Protein AF-A0A426ZKV9-F1 (afdb_monomer_lite)

Radius of gyration: 13.89 Å; chains: 1; bounding box: 36×23×35 Å

Secondary structure (DSSP, 8-state):
---SSSS----PPPTTEEEEE-SSSTT-EEEEES-HHHHHHHHHHHHHHHSPPSS-TTT---S--------TT---

Sequence (76 aa):
MNFLLFQVRKVDMLGGVQIFRSEKVKDELVLDGNDVDLVSRSAALINQKCHVKNKDIRKFLDGIYVSEKGTVNEEA

Structure (mmCIF, N/CA/C/O backbone):
data_AF-A0A426ZKV9-F1
#
_entry.id   AF-A0A426ZKV9-F1
#
loop_
_atom_site.group_PDB
_atom_site.id
_atom_site.type_symbol
_atom_site.label_atom_id
_atom_site.label_alt_id
_atom_site.label_comp_id
_atom_site.label_asym_id
_atom_site.label_entity_id
_atom_site.label_seq_id
_atom_site.pdbx_PDB_ins_code
_atom_site.Cartn_x
_atom_site.Cartn_y
_atom_site.Cartn_z
_atom_site.occupancy
_atom_site.B_iso_or_equiv
_atom_site.auth_seq_id
_atom_site.auth_comp_id
_atom_site.auth_asym_id
_atom_site.auth_atom_id
_atom_site.pdbx_PDB_model_num
ATOM 1 N N . MET A 1 1 ? 7.820 13.145 -3.297 1.00 48.75 1 MET A N 1
ATOM 2 C CA . MET A 1 1 ? 8.866 12.293 -2.700 1.00 48.75 1 MET A CA 1
ATOM 3 C C . MET A 1 1 ? 9.699 11.720 -3.838 1.00 48.75 1 MET A C 1
ATOM 5 O O . MET A 1 1 ? 9.181 10.906 -4.592 1.00 48.75 1 MET A O 1
ATOM 9 N N . ASN A 1 2 ? 10.913 12.234 -4.062 1.00 42.38 2 ASN A N 1
ATOM 10 C CA . ASN A 1 2 ? 11.774 11.765 -5.153 1.00 42.38 2 ASN A CA 1
ATOM 11 C C . ASN A 1 2 ? 12.508 10.510 -4.688 1.00 42.38 2 ASN A C 1
ATOM 13 O O . ASN A 1 2 ? 13.456 10.590 -3.916 1.00 42.38 2 ASN A O 1
ATOM 17 N N . PHE A 1 3 ? 12.023 9.355 -5.130 1.00 49.19 3 PHE A N 1
ATOM 18 C CA . PHE A 1 3 ? 12.698 8.083 -4.925 1.00 49.19 3 PHE A CA 1
ATOM 19 C C . PHE A 1 3 ? 13.874 7.961 -5.903 1.00 49.19 3 PHE A C 1
ATOM 21 O O . PHE A 1 3 ? 13.832 8.557 -6.975 1.00 49.19 3 PHE A O 1
ATOM 28 N N . LEU A 1 4 ? 14.897 7.182 -5.544 1.00 50.22 4 LEU A N 1
ATOM 29 C CA . LEU A 1 4 ? 16.230 7.046 -6.168 1.00 50.22 4 LEU A CA 1
ATOM 30 C C . LEU A 1 4 ? 16.299 6.639 -7.661 1.00 50.22 4 LEU A C 1
ATOM 32 O O . LEU A 1 4 ? 17.352 6.233 -8.152 1.00 50.22 4 LEU A O 1
ATOM 36 N N . LEU A 1 5 ? 15.203 6.739 -8.410 1.00 47.56 5 LEU A N 1
ATOM 37 C CA . LEU A 1 5 ? 1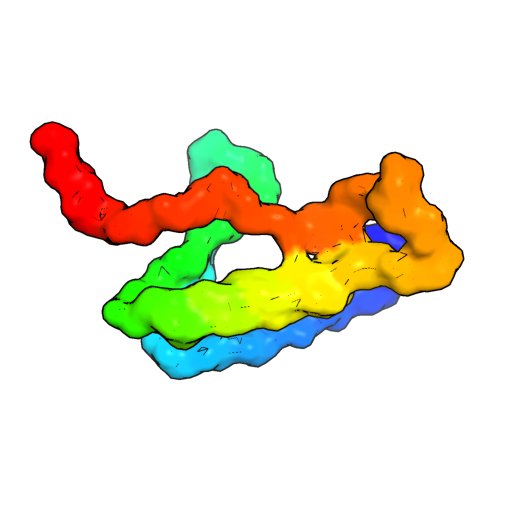5.112 6.447 -9.833 1.00 47.56 5 LEU A CA 1
ATOM 38 C C . LEU A 1 5 ? 14.542 7.671 -10.556 1.00 47.56 5 LEU A C 1
ATOM 40 O O . LEU A 1 5 ? 13.504 8.196 -10.175 1.00 47.56 5 LEU A O 1
ATOM 44 N N . PHE A 1 6 ? 15.236 8.079 -11.617 1.00 54.97 6 PHE A N 1
ATOM 45 C CA . PHE A 1 6 ? 15.031 9.220 -12.525 1.00 54.97 6 PHE A CA 1
ATOM 46 C C . PHE A 1 6 ? 13.617 9.387 -13.153 1.00 54.97 6 PHE A C 1
ATOM 48 O O . PHE A 1 6 ? 13.461 10.144 -14.107 1.00 54.97 6 PHE A O 1
ATOM 55 N N . GLN A 1 7 ? 12.581 8.687 -12.674 1.00 65.00 7 GLN A N 1
ATOM 56 C CA . GLN A 1 7 ? 11.232 8.690 -13.243 1.00 65.00 7 GLN A CA 1
ATOM 57 C C . GLN A 1 7 ? 10.124 8.619 -12.186 1.00 65.00 7 GLN A C 1
ATOM 59 O O . GLN A 1 7 ? 10.174 7.837 -11.235 1.00 65.00 7 GLN A O 1
ATOM 64 N N . VAL A 1 8 ? 9.066 9.399 -12.424 1.00 75.44 8 VAL A N 1
ATOM 65 C CA . VAL A 1 8 ? 7.839 9.414 -11.620 1.00 75.44 8 VAL A CA 1
ATOM 66 C C . VAL A 1 8 ? 7.076 8.102 -11.821 1.00 75.44 8 VAL A C 1
ATOM 68 O O . VAL A 1 8 ? 6.584 7.820 -12.915 1.00 75.44 8 VAL A O 1
ATOM 71 N N . ARG A 1 9 ? 6.946 7.299 -10.759 1.00 78.69 9 ARG A N 1
ATOM 72 C CA . ARG A 1 9 ? 6.124 6.078 -10.758 1.00 78.69 9 ARG A CA 1
ATOM 73 C C . ARG A 1 9 ? 4.691 6.437 -10.390 1.00 78.69 9 ARG A C 1
ATOM 75 O O . ARG A 1 9 ? 4.439 6.888 -9.279 1.00 78.69 9 ARG A O 1
ATOM 82 N N . LYS A 1 10 ? 3.758 6.221 -11.316 1.00 82.62 10 LYS A N 1
ATOM 83 C CA . LYS A 1 10 ? 2.317 6.363 -11.066 1.00 82.62 10 LYS A CA 1
ATOM 84 C C . LYS A 1 10 ? 1.727 5.012 -10.663 1.00 82.62 10 LYS A C 1
ATOM 86 O O . LY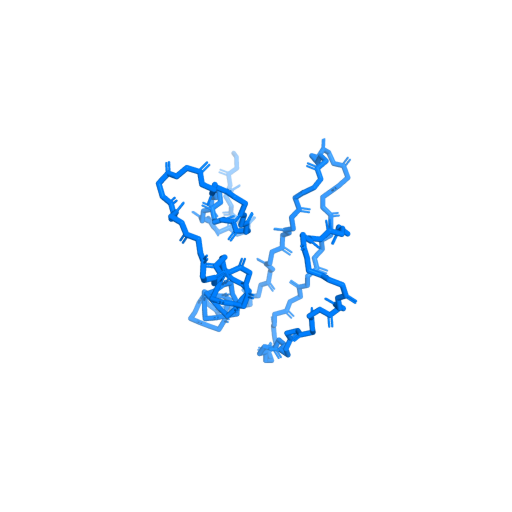S A 1 10 ? 2.096 3.983 -11.238 1.00 82.62 10 LYS A O 1
ATOM 91 N N . VAL A 1 11 ? 0.849 5.003 -9.669 1.00 84.12 11 VAL A N 1
ATOM 92 C CA . VAL A 1 11 ? 0.079 3.830 -9.234 1.00 84.12 11 VAL A CA 1
ATOM 93 C C . VAL A 1 11 ? -1.388 4.189 -9.398 1.00 84.12 11 VAL A C 1
ATOM 95 O O . VAL A 1 11 ? -1.810 5.230 -8.900 1.00 84.12 11 VAL A O 1
ATOM 98 N N . ASP A 1 12 ? -2.129 3.350 -10.114 1.00 85.00 12 ASP A N 1
ATOM 99 C CA . ASP A 1 12 ? -3.568 3.518 -10.272 1.00 85.00 12 ASP A CA 1
ATOM 100 C C . ASP A 1 12 ? -4.253 2.936 -9.040 1.00 85.00 12 ASP A C 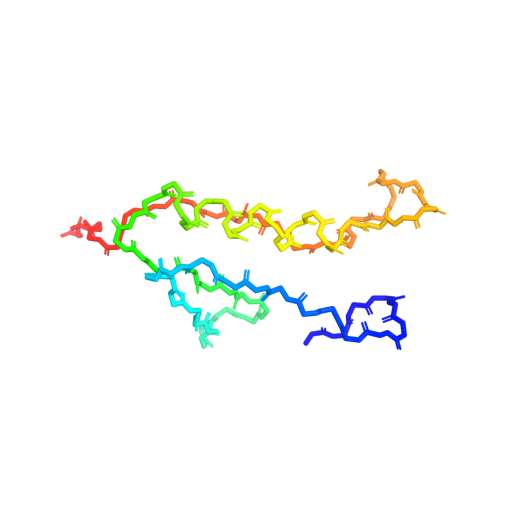1
ATOM 102 O O . ASP A 1 12 ? -4.023 1.778 -8.677 1.00 85.00 12 ASP A O 1
ATOM 106 N N . MET A 1 13 ? -5.046 3.766 -8.372 1.00 83.75 13 MET A N 1
ATOM 107 C CA . MET A 1 13 ? -5.763 3.369 -7.167 1.00 83.75 13 MET A CA 1
ATOM 108 C C . MET A 1 13 ? -7.048 2.643 -7.525 1.00 83.75 13 MET A C 1
ATOM 110 O O . MET A 1 13 ? -7.717 2.972 -8.507 1.00 83.75 13 MET A O 1
ATOM 114 N N . LEU A 1 14 ? -7.388 1.649 -6.709 1.00 84.62 14 LEU A N 1
ATOM 115 C CA . LEU A 1 14 ? -8.649 0.933 -6.835 1.00 84.62 14 LEU A CA 1
ATOM 116 C C . LEU A 1 14 ? -9.809 1.825 -6.370 1.00 84.62 14 LEU A C 1
ATOM 118 O O . LEU A 1 14 ? -9.633 2.745 -5.569 1.00 84.62 14 LEU A O 1
ATOM 122 N N . GLY A 1 15 ? -10.999 1.571 -6.914 1.00 82.81 15 GLY A N 1
ATOM 123 C CA . GLY A 1 15 ? -12.182 2.390 -6.654 1.00 82.81 15 GLY A CA 1
ATOM 124 C C . GLY A 1 15 ? -12.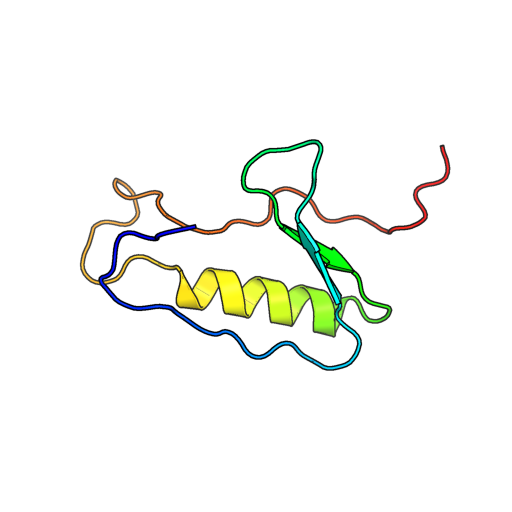547 2.430 -5.171 1.00 82.81 15 GLY A C 1
ATOM 125 O O . GLY A 1 15 ? -12.517 1.407 -4.495 1.00 82.81 15 GLY A O 1
ATOM 126 N N . GLY A 1 16 ? -12.893 3.619 -4.675 1.00 84.31 16 GLY A N 1
ATOM 127 C CA . GLY A 1 16 ? -13.287 3.822 -3.278 1.00 84.31 16 GLY A CA 1
ATOM 128 C C . GLY A 1 16 ? -12.129 4.033 -2.303 1.00 84.31 16 GLY A C 1
ATOM 129 O O . GLY A 1 16 ? -12.395 4.211 -1.119 1.00 84.31 16 GLY A O 1
ATOM 130 N N . VAL A 1 17 ? -10.880 4.055 -2.784 1.00 88.00 17 VAL A N 1
ATOM 131 C CA . VAL A 1 17 ? -9.703 4.390 -1.974 1.00 88.00 17 VAL A CA 1
ATOM 132 C C . VAL A 1 17 ? -9.297 5.845 -2.217 1.00 88.00 17 VAL A C 1
ATOM 134 O O . VAL A 1 17 ? -8.979 6.231 -3.343 1.00 88.00 17 VAL A O 1
ATOM 137 N N . GLN A 1 18 ? -9.287 6.652 -1.162 1.00 87.94 18 GLN A N 1
ATOM 138 C CA . GLN A 1 18 ? -8.778 8.020 -1.154 1.00 87.94 18 GLN A CA 1
ATOM 139 C C . GLN A 1 18 ? -7.371 8.061 -0.552 1.00 87.94 18 GLN A C 1
ATOM 141 O O . GLN A 1 18 ? -7.038 7.287 0.344 1.00 87.94 18 GLN A O 1
ATOM 146 N N . ILE A 1 19 ? -6.532 8.964 -1.063 1.00 88.00 19 ILE A N 1
ATOM 147 C CA . ILE A 1 19 ? -5.173 9.174 -0.557 1.00 88.00 19 ILE A CA 1
ATOM 148 C C . ILE A 1 19 ? -5.078 10.571 0.025 1.00 88.00 19 ILE A C 1
ATOM 150 O O . ILE A 1 19 ? -5.317 11.554 -0.678 1.00 88.00 19 ILE A O 1
ATOM 154 N N . PHE A 1 20 ? -4.611 10.650 1.262 1.00 88.12 20 PHE A N 1
ATOM 155 C CA . PHE A 1 20 ? -4.285 11.904 1.918 1.00 88.12 20 PHE A CA 1
ATOM 156 C C . PHE A 1 20 ? -2.819 11.916 2.328 1.00 88.12 20 PHE A C 1
ATOM 158 O O . PHE A 1 20 ? -2.220 10.885 2.635 1.00 88.12 20 PHE A O 1
ATOM 165 N N . ARG A 1 21 ? -2.219 13.105 2.324 1.00 85.75 21 ARG A N 1
ATOM 166 C CA . ARG A 1 21 ? -0.896 13.307 2.909 1.00 85.75 21 ARG A CA 1
ATOM 167 C C . ARG A 1 21 ? -1.090 13.823 4.326 1.00 85.75 21 ARG A C 1
ATOM 169 O O . ARG A 1 21 ? -1.770 14.830 4.502 1.00 85.75 21 ARG A O 1
ATOM 176 N N . SER A 1 22 ? -0.499 13.148 5.308 1.00 82.62 22 SER A N 1
ATOM 177 C CA . SER A 1 22 ? -0.561 13.609 6.696 1.00 82.62 22 SER A CA 1
ATOM 178 C C . SER A 1 22 ? 0.181 14.941 6.829 1.00 82.62 22 SER A C 1
ATOM 180 O O . SER A 1 22 ? 1.294 15.094 6.323 1.00 82.62 22 SER A O 1
ATOM 182 N N . GLU A 1 23 ? -0.432 15.921 7.493 1.00 80.75 23 GLU A N 1
ATOM 183 C CA . GLU A 1 23 ? 0.226 17.194 7.826 1.00 80.75 23 GLU A CA 1
ATOM 184 C C . GLU A 1 23 ? 1.109 17.063 9.072 1.00 80.75 23 GLU A C 1
ATOM 186 O O . GLU A 1 23 ? 2.093 17.785 9.227 1.00 80.75 23 GLU A O 1
ATOM 191 N N . LYS A 1 24 ? 0.760 16.122 9.959 1.00 81.62 24 LYS A N 1
ATOM 192 C CA . LYS A 1 24 ? 1.420 15.922 11.254 1.00 81.62 24 LYS A CA 1
ATOM 193 C C . LYS A 1 24 ? 2.743 15.184 11.111 1.00 81.62 24 LYS A C 1
ATOM 195 O O . LYS A 1 24 ? 3.695 15.487 11.827 1.00 81.62 24 LYS A O 1
ATOM 200 N N . VAL A 1 25 ? 2.800 14.223 10.190 1.00 83.19 25 VAL A N 1
ATOM 201 C CA . VAL A 1 25 ? 3.974 13.379 9.980 1.00 83.19 25 VAL A CA 1
ATOM 202 C C . VAL A 1 25 ? 4.517 13.605 8.582 1.00 83.19 25 VAL A C 1
ATOM 204 O O . VAL A 1 25 ? 3.842 13.427 7.567 1.00 83.19 25 VAL A O 1
ATOM 207 N N . LYS A 1 26 ? 5.780 14.023 8.532 1.00 79.62 26 LYS A N 1
ATOM 208 C CA . LYS A 1 26 ? 6.480 14.241 7.275 1.00 79.62 26 LYS A CA 1
ATOM 209 C C . LYS A 1 26 ? 6.652 12.902 6.552 1.00 79.62 26 LYS A C 1
ATOM 211 O O . LYS A 1 26 ? 7.121 11.937 7.140 1.00 79.62 26 LYS A O 1
ATOM 216 N N . ASP A 1 27 ? 6.329 12.903 5.261 1.00 82.94 27 ASP A N 1
ATOM 217 C CA . ASP A 1 27 ? 6.512 11.771 4.341 1.00 82.94 27 ASP A CA 1
ATOM 218 C C . ASP A 1 27 ? 5.599 10.555 4.600 1.00 82.94 27 ASP A C 1
ATOM 220 O O . ASP A 1 27 ? 5.848 9.461 4.099 1.00 82.94 27 ASP A O 1
ATOM 224 N N . GLU A 1 28 ? 4.471 10.786 5.275 1.00 85.00 28 GLU A N 1
ATOM 225 C CA . GLU A 1 28 ? 3.415 9.796 5.487 1.00 85.00 28 GLU A CA 1
ATOM 226 C C . GLU A 1 28 ? 2.254 9.959 4.490 1.00 85.00 28 GLU A C 1
ATOM 228 O O . GLU A 1 28 ? 1.830 11.073 4.152 1.00 85.00 28 GLU A O 1
ATOM 233 N N . LEU A 1 29 ? 1.737 8.823 4.019 1.00 87.19 29 LEU A N 1
ATOM 234 C CA . LEU A 1 29 ? 0.558 8.729 3.164 1.00 87.19 29 LEU A CA 1
ATOM 235 C C . LEU A 1 29 ? -0.500 7.888 3.871 1.00 87.19 29 LEU A C 1
ATOM 237 O O . LEU A 1 29 ? -0.228 6.756 4.264 1.00 87.19 29 LEU A O 1
ATOM 241 N N . VAL A 1 30 ? -1.706 8.436 3.970 1.00 88.31 30 VAL A N 1
ATOM 242 C CA . VAL A 1 30 ? -2.870 7.774 4.554 1.00 88.31 30 VAL A CA 1
ATOM 243 C C . VAL A 1 30 ? -3.769 7.305 3.419 1.00 88.31 30 VAL A C 1
ATOM 245 O O . VAL A 1 30 ? -4.093 8.076 2.512 1.00 88.31 30 VAL A O 1
ATOM 248 N N . LEU A 1 31 ? -4.137 6.027 3.460 1.00 88.44 31 LEU A N 1
ATOM 249 C CA . LEU A 1 31 ? -5.066 5.404 2.526 1.00 88.44 31 LEU A CA 1
ATOM 250 C C . LEU A 1 31 ? -6.367 5.135 3.270 1.00 88.44 31 LEU A C 1
ATOM 252 O O . LEU A 1 31 ? -6.374 4.344 4.209 1.00 88.44 31 LEU A O 1
ATOM 256 N N . ASP A 1 32 ? -7.438 5.784 2.838 1.00 87.75 32 ASP A N 1
ATOM 257 C CA . ASP A 1 32 ? -8.768 5.628 3.418 1.00 87.75 32 ASP A CA 1
ATOM 258 C C . ASP A 1 32 ? -9.707 4.993 2.390 1.00 87.75 32 ASP A C 1
ATOM 260 O O . ASP A 1 32 ? -9.613 5.272 1.195 1.00 87.75 32 ASP A O 1
ATOM 264 N N . GLY A 1 33 ? -10.602 4.120 2.827 1.00 87.69 33 GLY A N 1
ATOM 265 C CA . GLY A 1 33 ? -11.572 3.477 1.958 1.00 87.69 33 GLY A CA 1
ATOM 266 C C . GLY A 1 33 ? -12.507 2.547 2.714 1.00 87.69 33 GLY A C 1
ATOM 267 O O . GLY A 1 33 ? -12.160 1.982 3.746 1.00 87.69 33 GLY A O 1
ATOM 268 N N . ASN A 1 34 ? -13.706 2.369 2.163 1.00 88.00 34 ASN A N 1
ATOM 269 C CA . ASN A 1 34 ? -14.747 1.542 2.776 1.00 88.00 34 ASN A CA 1
ATOM 270 C C . ASN A 1 34 ? -14.425 0.034 2.731 1.00 88.00 34 ASN A C 1
ATOM 272 O O . ASN A 1 34 ? -14.879 -0.726 3.578 1.00 88.00 34 ASN A O 1
ATOM 276 N N . ASP A 1 35 ? -13.656 -0.406 1.729 1.00 87.81 35 ASP A N 1
ATOM 277 C CA . ASP A 1 35 ? -13.295 -1.812 1.529 1.00 87.81 35 ASP A CA 1
ATOM 278 C C . ASP A 1 35 ? -11.812 -2.045 1.860 1.00 87.81 35 ASP A C 1
ATOM 280 O O . ASP A 1 35 ? -10.910 -1.566 1.161 1.00 87.81 35 ASP A O 1
ATOM 284 N N . VAL A 1 36 ? -11.567 -2.814 2.925 1.00 87.06 36 VAL A N 1
ATOM 285 C CA . VAL A 1 36 ? -10.224 -3.133 3.424 1.00 87.06 36 VAL A CA 1
ATOM 286 C C . VAL A 1 36 ? -9.383 -3.901 2.407 1.00 87.06 36 VAL A C 1
ATOM 288 O O . VAL A 1 36 ? -8.172 -3.678 2.331 1.00 87.06 36 VAL A O 1
ATOM 291 N N . ASP A 1 37 ? -9.989 -4.757 1.584 1.00 89.38 37 ASP A N 1
ATOM 292 C CA . ASP A 1 37 ? -9.256 -5.552 0.601 1.00 89.38 37 ASP A CA 1
ATOM 293 C C . ASP A 1 37 ? -8.747 -4.656 -0.531 1.00 89.38 37 ASP A C 1
ATOM 295 O O . ASP A 1 37 ? -7.599 -4.783 -0.976 1.00 89.38 37 ASP A O 1
ATOM 2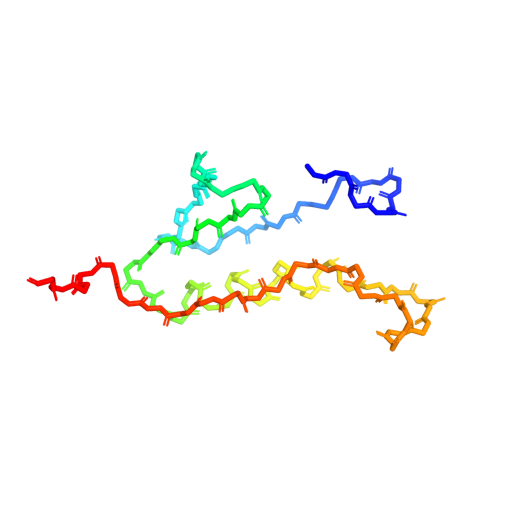99 N N . LEU A 1 38 ? -9.561 -3.684 -0.957 1.00 89.75 38 LEU A N 1
ATOM 300 C CA . LEU A 1 38 ? -9.178 -2.699 -1.973 1.00 89.75 38 LEU A CA 1
ATOM 301 C C . LEU A 1 38 ? -8.119 -1.722 -1.452 1.00 89.75 38 LEU A C 1
ATOM 303 O O . LEU A 1 38 ? -7.146 -1.438 -2.164 1.00 89.75 38 LEU A O 1
ATOM 307 N N . VAL A 1 39 ? -8.258 -1.250 -0.209 1.00 89.69 39 VAL A N 1
ATOM 308 C CA . VAL A 1 39 ? -7.253 -0.402 0.454 1.00 89.69 39 VAL A CA 1
ATOM 309 C C . VAL A 1 39 ? -5.931 -1.161 0.590 1.00 89.69 39 VAL A C 1
ATOM 311 O O . VAL A 1 39 ? -4.881 -0.669 0.168 1.00 89.69 39 VAL A O 1
ATOM 314 N N . SER A 1 40 ? -5.973 -2.398 1.094 1.00 89.69 40 SER A N 1
ATOM 315 C CA . SER A 1 40 ? -4.782 -3.224 1.304 1.00 89.69 40 SER A CA 1
ATOM 316 C C . SER A 1 40 ? -4.075 -3.560 -0.005 1.00 89.69 40 SER A C 1
ATOM 318 O O . SER A 1 40 ? -2.850 -3.445 -0.111 1.00 89.69 40 SER A O 1
ATOM 320 N N . ARG A 1 41 ? -4.838 -3.907 -1.047 1.00 90.75 41 ARG A N 1
ATOM 321 C CA . ARG A 1 41 ? -4.285 -4.183 -2.374 1.00 90.75 41 ARG A CA 1
ATOM 322 C C . ARG A 1 41 ? -3.650 -2.940 -2.990 1.00 90.75 41 ARG A C 1
ATOM 324 O O . ARG A 1 41 ? -2.577 -3.044 -3.582 1.00 90.75 41 ARG A O 1
ATOM 331 N N . SER A 1 42 ? -4.259 -1.770 -2.814 1.00 90.12 42 SER A N 1
ATOM 332 C CA . SER A 1 42 ? -3.691 -0.503 -3.287 1.00 90.12 42 SER A CA 1
ATOM 333 C C . SER A 1 42 ? -2.378 -0.170 -2.567 1.00 90.12 42 SER A C 1
ATOM 335 O O . SER A 1 42 ? -1.382 0.153 -3.218 1.00 90.12 42 SER A O 1
ATOM 337 N N . ALA A 1 43 ? -2.323 -0.356 -1.244 1.00 89.56 43 ALA A N 1
ATOM 338 C CA . ALA A 1 43 ? -1.095 -0.210 -0.459 1.00 89.56 43 ALA A CA 1
ATOM 339 C C . ALA A 1 43 ? 0.013 -1.174 -0.931 1.00 89.56 43 ALA A C 1
ATOM 341 O O . ALA A 1 43 ? 1.174 -0.783 -1.093 1.00 89.56 43 ALA A O 1
ATOM 342 N N . ALA A 1 44 ? -0.343 -2.430 -1.218 1.00 90.06 44 ALA A N 1
ATOM 343 C CA . ALA A 1 44 ? 0.591 -3.430 -1.726 1.00 90.06 44 ALA A CA 1
ATOM 344 C C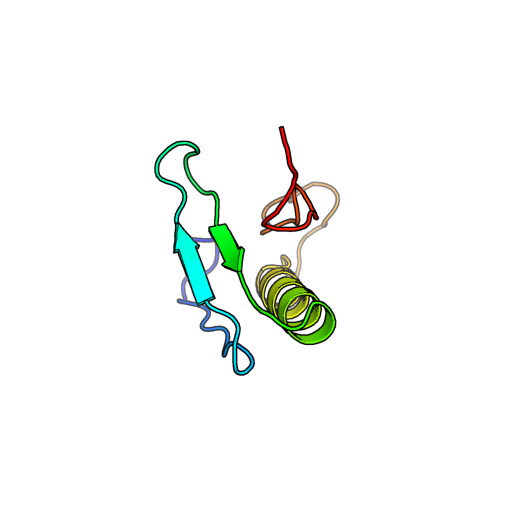 . ALA A 1 44 ? 1.171 -3.049 -3.100 1.00 90.06 44 ALA A C 1
ATOM 346 O O . ALA A 1 44 ? 2.369 -3.231 -3.326 1.00 90.06 44 ALA A O 1
ATOM 347 N N . LEU A 1 45 ? 0.360 -2.481 -4.001 1.00 89.19 45 LEU A N 1
ATOM 348 C CA . LEU A 1 45 ? 0.814 -2.022 -5.319 1.00 89.19 45 LEU A CA 1
ATOM 349 C C . LEU A 1 45 ? 1.855 -0.899 -5.216 1.00 89.19 45 LEU A C 1
ATOM 351 O O . LEU A 1 45 ? 2.832 -0.901 -5.971 1.00 89.19 45 LEU A O 1
ATOM 355 N N . ILE A 1 46 ? 1.678 0.034 -4.274 1.00 88.44 46 ILE A N 1
ATOM 356 C CA . ILE A 1 46 ? 2.648 1.108 -4.016 1.00 88.44 46 ILE A CA 1
ATOM 357 C C . ILE A 1 46 ? 3.982 0.505 -3.572 1.00 88.44 46 ILE A C 1
ATOM 359 O O . ILE A 1 46 ? 5.014 0.777 -4.189 1.00 88.44 46 ILE A O 1
ATOM 363 N N . ASN A 1 47 ? 3.952 -0.375 -2.568 1.00 88.12 47 ASN A N 1
ATOM 364 C CA . ASN A 1 47 ? 5.149 -1.042 -2.063 1.00 88.12 47 ASN A CA 1
ATOM 365 C C . ASN A 1 47 ? 5.877 -1.803 -3.189 1.00 88.12 47 ASN A C 1
ATOM 367 O O . ASN A 1 47 ? 7.055 -1.565 -3.448 1.00 88.12 47 ASN A O 1
ATOM 371 N N . GLN A 1 48 ? 5.156 -2.636 -3.950 1.00 87.12 48 GLN A N 1
ATOM 372 C CA . GLN A 1 48 ? 5.700 -3.401 -5.082 1.00 87.12 48 GLN A CA 1
ATOM 373 C C . GLN A 1 48 ? 6.384 -2.525 -6.139 1.00 87.12 48 GLN A C 1
ATOM 375 O O . GLN A 1 48 ? 7.446 -2.893 -6.649 1.00 87.12 48 GLN A O 1
ATOM 380 N N . LYS A 1 49 ? 5.816 -1.358 -6.470 1.00 84.94 49 LYS A N 1
ATOM 381 C CA . LYS A 1 49 ? 6.442 -0.437 -7.430 1.00 84.94 49 LYS A CA 1
ATOM 382 C C . LYS A 1 49 ? 7.642 0.306 -6.850 1.00 84.94 49 LYS A C 1
ATOM 384 O O . LYS A 1 49 ? 8.502 0.702 -7.637 1.00 84.94 49 LYS A O 1
ATOM 389 N N . CYS A 1 50 ? 7.721 0.499 -5.539 1.00 83.81 50 CYS A N 1
ATOM 390 C CA . CYS A 1 50 ? 8.824 1.198 -4.878 1.00 83.81 50 CYS A CA 1
ATOM 391 C C . CYS A 1 50 ? 10.009 0.291 -4.521 1.00 83.81 50 CYS A C 1
ATOM 393 O O . CYS A 1 50 ? 11.065 0.815 -4.183 1.00 83.81 50 CYS A O 1
ATOM 395 N N . HIS A 1 51 ? 9.886 -1.034 -4.653 1.00 81.88 51 HIS A N 1
ATOM 396 C CA . HIS A 1 51 ? 11.002 -1.947 -4.387 1.00 81.88 51 HIS A CA 1
ATOM 397 C C . HIS A 1 51 ? 12.229 -1.640 -5.247 1.00 81.88 51 HIS A C 1
ATOM 399 O O . HIS A 1 51 ? 12.152 -1.483 -6.475 1.00 81.88 51 HIS A O 1
ATOM 405 N N . VAL A 1 52 ? 13.382 -1.594 -4.580 1.00 81.12 52 VAL A N 1
ATOM 406 C CA . VAL A 1 52 ? 14.681 -1.399 -5.217 1.00 81.12 52 VAL A CA 1
ATOM 407 C C . VAL A 1 52 ? 15.001 -2.624 -6.069 1.00 81.12 52 VAL A C 1
ATOM 409 O O . VAL A 1 52 ? 15.068 -3.750 -5.584 1.00 81.12 52 VAL A O 1
ATOM 412 N N . LYS A 1 53 ? 15.211 -2.400 -7.368 1.00 80.25 53 LYS A N 1
ATOM 413 C CA . LYS A 1 53 ? 15.666 -3.430 -8.309 1.00 80.25 53 LYS A CA 1
ATOM 414 C C . LYS A 1 53 ? 17.184 -3.342 -8.467 1.00 80.25 53 LYS A C 1
ATOM 416 O O . LYS A 1 53 ? 17.744 -2.250 -8.410 1.00 80.25 53 LYS A O 1
ATOM 421 N N . ASN A 1 54 ? 17.836 -4.478 -8.710 1.00 79.06 54 ASN A N 1
ATOM 422 C CA . ASN A 1 54 ? 19.276 -4.587 -8.994 1.00 79.06 54 ASN A CA 1
ATOM 423 C C . ASN A 1 54 ? 20.212 -4.092 -7.870 1.00 79.06 54 ASN A C 1
ATOM 425 O O . ASN A 1 54 ? 21.354 -3.723 -8.140 1.00 79.06 54 ASN A O 1
ATOM 429 N N . LYS A 1 55 ? 19.754 -4.095 -6.613 1.00 81.25 55 LYS A N 1
ATOM 430 C CA . LYS A 1 55 ? 20.596 -3.879 -5.427 1.00 81.25 55 LYS A CA 1
ATOM 431 C C . LYS A 1 55 ? 20.237 -4.867 -4.320 1.00 81.25 55 LYS A C 1
ATOM 433 O O . LYS A 1 55 ? 19.170 -5.475 -4.352 1.00 81.25 55 LYS A O 1
ATOM 438 N N . ASP A 1 56 ? 21.128 -5.004 -3.342 1.00 80.19 56 ASP A N 1
ATOM 439 C CA . ASP A 1 56 ? 20.878 -5.812 -2.148 1.00 80.19 56 ASP A CA 1
ATOM 440 C C . ASP A 1 56 ? 19.857 -5.122 -1.229 1.00 80.19 56 ASP A C 1
ATOM 442 O O . ASP A 1 56 ? 20.142 -4.103 -0.594 1.00 80.19 56 ASP A O 1
ATOM 446 N N . ILE A 1 57 ? 18.668 -5.713 -1.148 1.00 79.69 57 ILE A N 1
ATOM 447 C CA . ILE A 1 57 ? 17.532 -5.237 -0.349 1.00 79.69 57 ILE A CA 1
ATOM 448 C C . ILE A 1 57 ? 17.824 -5.180 1.157 1.00 79.69 57 ILE A C 1
ATOM 450 O O . ILE A 1 57 ? 17.107 -4.516 1.894 1.00 79.69 57 ILE A O 1
ATOM 454 N N . ARG A 1 58 ? 18.878 -5.853 1.638 1.00 79.00 58 ARG A N 1
ATOM 455 C CA . ARG A 1 58 ? 19.272 -5.821 3.056 1.00 79.00 58 ARG A CA 1
ATOM 456 C C . ARG A 1 58 ? 20.110 -4.596 3.416 1.00 79.00 58 ARG A C 1
ATOM 458 O O . ARG A 1 58 ? 20.262 -4.291 4.593 1.00 79.00 58 ARG A O 1
ATOM 465 N N . LYS A 1 59 ? 20.664 -3.907 2.414 1.00 80.62 59 LYS A N 1
ATOM 466 C CA . LYS A 1 59 ? 21.440 -2.668 2.586 1.00 80.62 59 LYS A CA 1
ATOM 467 C C . LYS A 1 59 ? 20.667 -1.436 2.133 1.00 80.62 59 LYS A C 1
ATOM 469 O O . LYS A 1 59 ? 20.839 -0.366 2.703 1.00 80.62 59 LYS A O 1
ATOM 474 N N . PHE A 1 60 ? 19.833 -1.589 1.109 1.00 75.50 60 PHE A N 1
ATOM 475 C CA . PHE A 1 60 ? 19.020 -0.512 0.560 1.00 75.50 60 PHE A CA 1
ATOM 476 C C . PHE A 1 60 ? 17.574 -0.688 1.021 1.00 75.50 60 PHE A C 1
ATOM 478 O O . PHE A 1 60 ? 16.795 -1.383 0.377 1.00 75.50 60 PHE A O 1
ATOM 485 N N . LEU A 1 61 ? 17.251 -0.052 2.149 1.00 80.94 61 LEU A N 1
ATOM 486 C CA . LEU A 1 61 ? 15.912 -0.014 2.750 1.00 80.94 61 LEU A CA 1
ATOM 487 C C . LEU A 1 61 ? 15.053 1.134 2.202 1.00 80.94 61 LEU A C 1
ATOM 489 O O . LEU A 1 61 ? 14.071 1.530 2.823 1.00 80.94 61 LEU A O 1
ATOM 493 N N . ASP A 1 62 ? 15.428 1.696 1.054 1.00 81.12 62 ASP A N 1
ATOM 494 C CA . ASP A 1 62 ? 14.568 2.657 0.388 1.00 81.12 62 ASP A CA 1
ATOM 495 C C . ASP A 1 62 ? 13.303 1.922 -0.055 1.00 81.12 62 ASP A C 1
ATOM 497 O O . ASP A 1 62 ? 13.354 0.938 -0.797 1.00 81.12 62 ASP A O 1
ATOM 501 N N . GLY A 1 63 ? 12.152 2.414 0.387 1.00 82.88 63 GLY A N 1
ATOM 502 C CA . GLY A 1 63 ? 10.850 1.864 0.045 1.00 82.88 63 GLY A CA 1
ATOM 503 C C . GLY A 1 63 ? 9.729 2.678 0.674 1.00 82.88 63 GLY A C 1
ATOM 504 O O . GLY A 1 63 ? 9.969 3.567 1.488 1.00 82.88 63 GLY A O 1
ATOM 505 N N . ILE A 1 64 ? 8.496 2.376 0.277 1.00 86.38 64 ILE A N 1
ATOM 506 C CA . ILE A 1 64 ? 7.304 2.814 1.006 1.00 86.38 64 ILE A CA 1
ATOM 507 C C . ILE A 1 64 ? 6.760 1.575 1.702 1.00 86.38 64 ILE A C 1
ATOM 509 O O . ILE A 1 64 ? 6.434 0.586 1.042 1.00 86.38 64 ILE A O 1
ATOM 513 N N . TYR A 1 65 ? 6.680 1.638 3.026 1.00 87.44 65 TYR A N 1
ATOM 514 C CA . TYR A 1 65 ? 6.256 0.531 3.874 1.00 87.44 65 TYR A CA 1
ATOM 515 C C . TYR A 1 65 ? 4.972 0.889 4.611 1.00 87.44 65 TYR A C 1
ATOM 517 O O . TYR A 1 65 ? 4.659 2.060 4.810 1.00 87.44 65 TYR A O 1
ATOM 525 N N . VAL A 1 66 ? 4.229 -0.141 5.009 1.00 88.00 66 VAL A N 1
ATOM 526 C CA . VAL A 1 66 ? 3.038 0.028 5.841 1.00 88.00 66 VAL A CA 1
ATOM 527 C C . VAL A 1 66 ? 3.503 0.199 7.283 1.00 88.00 66 VAL A C 1
ATOM 529 O O . VAL A 1 66 ? 4.088 -0.729 7.837 1.00 88.00 66 VAL A O 1
ATOM 532 N N . SER A 1 67 ? 3.275 1.379 7.855 1.00 85.88 67 SER A N 1
ATOM 533 C CA . SER A 1 67 ? 3.554 1.675 9.264 1.00 85.88 67 SER A CA 1
ATOM 534 C C . SER A 1 67 ? 2.487 1.079 10.177 1.00 85.88 67 SER A C 1
ATOM 536 O O . SER A 1 67 ? 2.814 0.398 11.144 1.00 85.88 67 SER A O 1
ATOM 538 N N . GLU A 1 68 ? 1.219 1.292 9.833 1.00 85.19 68 GLU A N 1
ATOM 539 C CA . GLU A 1 68 ? 0.070 0.940 10.660 1.00 85.19 68 GLU A CA 1
ATOM 540 C C . GLU A 1 68 ? -1.108 0.469 9.800 1.00 85.19 68 GLU A C 1
ATOM 542 O O . GLU A 1 68 ? -1.229 0.815 8.620 1.00 85.19 68 GLU A O 1
ATOM 547 N N . LYS A 1 69 ? -1.961 -0.373 10.388 1.00 86.25 69 LYS A N 1
ATOM 548 C CA . LYS A 1 69 ? -3.241 -0.799 9.820 1.00 86.25 69 LYS A CA 1
ATOM 549 C C . LYS A 1 69 ? -4.284 -0.719 10.926 1.00 86.25 69 LYS A C 1
ATOM 551 O O . LYS A 1 69 ? -4.150 -1.435 11.912 1.00 86.25 69 LYS A O 1
ATOM 556 N N . GLY A 1 70 ? -5.309 0.095 10.725 1.00 84.75 70 GLY A N 1
ATOM 557 C CA . GLY A 1 70 ? -6.381 0.295 11.694 1.00 84.75 70 GLY A CA 1
ATOM 558 C C . GLY A 1 70 ? -7.690 0.667 11.012 1.00 84.75 70 GLY A C 1
ATOM 559 O O . GLY A 1 70 ? -7.742 0.856 9.793 1.00 84.75 70 GLY A O 1
ATOM 560 N N . THR A 1 71 ? -8.753 0.742 11.804 1.00 77.44 71 THR A N 1
ATOM 561 C CA . THR A 1 71 ? -10.053 1.262 11.369 1.00 77.44 71 THR A CA 1
ATOM 562 C C . THR A 1 71 ? -10.124 2.763 11.615 1.00 77.44 71 THR A C 1
ATOM 564 O O . THR A 1 71 ? -9.636 3.242 12.629 1.00 77.44 71 THR A O 1
ATOM 567 N N . VAL A 1 72 ? -10.787 3.511 10.729 1.00 71.94 72 VAL A N 1
ATOM 568 C CA . VAL A 1 72 ? -10.934 4.975 10.875 1.00 71.94 72 VAL A CA 1
ATOM 569 C C . VAL A 1 72 ? -11.719 5.359 12.141 1.00 71.94 72 VAL A C 1
ATOM 571 O O . VAL A 1 72 ? -11.471 6.412 12.719 1.00 71.94 72 VAL A O 1
ATOM 574 N N . ASN A 1 73 ? -12.621 4.485 12.603 1.00 65.50 73 ASN A N 1
ATOM 575 C CA . ASN A 1 73 ? -13.395 4.643 13.839 1.00 65.50 73 ASN A CA 1
ATOM 576 C C . ASN A 1 73 ? -12.773 3.873 15.014 1.00 65.50 73 ASN A C 1
ATOM 578 O O . ASN A 1 73 ? -13.441 3.055 15.644 1.00 65.50 73 ASN A O 1
ATOM 582 N N . GLU A 1 74 ? -11.504 4.109 15.327 1.00 53.72 74 GLU A N 1
ATOM 583 C CA . GLU A 1 74 ? -11.052 3.797 16.684 1.00 53.72 74 GLU A CA 1
ATOM 584 C C . GLU A 1 74 ? -11.671 4.832 17.632 1.00 53.72 74 GLU A C 1
ATOM 586 O O . GLU A 1 74 ? -11.235 5.980 17.719 1.00 53.72 74 GLU A O 1
ATOM 591 N N . GLU A 1 75 ? -12.781 4.426 18.259 1.00 48.69 75 GLU A N 1
ATOM 592 C CA . GLU A 1 75 ? -13.383 5.103 19.405 1.00 48.69 75 GLU A CA 1
ATOM 593 C C . GLU A 1 75 ? -12.304 5.274 20.483 1.00 48.69 75 GLU A C 1
ATOM 595 O O . GLU A 1 75 ? -11.748 4.292 20.982 1.00 48.69 75 GLU A O 1
ATOM 600 N N . ALA A 1 76 ? -11.990 6.531 20.796 1.00 39.81 76 ALA A N 1
ATOM 601 C CA . ALA A 1 76 ? -11.227 6.903 21.981 1.00 39.81 76 ALA A CA 1
ATOM 602 C C . ALA A 1 76 ? -12.110 6.850 23.233 1.00 39.81 76 ALA A C 1
ATOM 604 O O . ALA A 1 76 ? -13.298 7.241 23.130 1.00 39.81 76 ALA A O 1
#

Organism: Ensete ventricosum (NCBI:txid4639)

InterPro domains:
  IPR000702 Large ribosomal subunit protein uL6-like [PTHR11655] (8-74)
  IPR002359 Large ribosomal subunit protein uL6, conserved site-2 [PS00700] (48-69)
  IPR020040 Large ribosomal subunit protein uL6, alpha-beta domain [PF00347] (9-63)
  IPR036789 Large ribosomal subunit protein uL6-like, alpha-beta domain superfamily [G3DSA:3.90.930.12] (2-76)
  IPR036789 Large ribosomal subunit protein uL6-like, alpha-beta domain superfamily [SSF56053] (8-69)

Foldseek 3Di:
DDAPDPDDDDQDADPFWDWDDDPVDPPDIDIDGPDPVSSVVSQVRQQVVQDDPPDDCVVDVGGDDDPDDDDPPPDD

pLDDT: mean 79.74, std 12.6, range [39.81, 90.75]